Protein AF-A0A257LKQ3-F1 (afdb_monomer)

Structure (mmCIF, N/CA/C/O backbone):
data_AF-A0A257LKQ3-F1
#
_entry.id   AF-A0A257LKQ3-F1
#
loop_
_atom_site.group_PDB
_atom_site.id
_atom_site.type_symbol
_atom_site.label_atom_id
_atom_site.label_alt_id
_atom_site.label_comp_id
_atom_site.label_asym_id
_atom_site.label_entity_id
_atom_site.label_seq_id
_atom_site.pdbx_PDB_ins_code
_atom_site.Cartn_x
_atom_site.Cartn_y
_atom_site.Cartn_z
_atom_site.occupancy
_atom_site.B_iso_or_equiv
_atom_site.auth_seq_id
_atom_site.auth_comp_id
_atom_site.auth_asym_id
_atom_site.auth_atom_id
_atom_site.pdbx_PDB_model_num
ATOM 1 N N . MET A 1 1 ? 44.631 -1.771 80.093 1.00 38.22 1 MET A N 1
ATOM 2 C CA . MET A 1 1 ? 43.810 -0.944 79.179 1.00 38.22 1 MET A CA 1
ATOM 3 C C . MET A 1 1 ? 42.574 -1.762 78.806 1.00 38.22 1 MET A C 1
ATOM 5 O O . MET A 1 1 ? 42.704 -2.778 78.154 1.00 38.22 1 MET A O 1
ATOM 9 N N . ALA A 1 2 ? 41.495 -1.629 79.576 1.00 42.88 2 ALA A N 1
ATOM 10 C CA . ALA A 1 2 ? 40.320 -0.787 79.305 1.00 42.88 2 ALA A CA 1
ATOM 11 C C . ALA A 1 2 ? 39.168 -1.597 78.669 1.00 42.88 2 ALA A C 1
ATOM 13 O O . ALA A 1 2 ? 38.910 -1.534 77.474 1.00 42.88 2 ALA A O 1
ATOM 14 N N . ARG A 1 3 ? 38.454 -2.343 79.526 1.00 48.75 3 ARG A N 1
ATOM 15 C CA . ARG A 1 3 ? 37.083 -2.808 79.273 1.00 48.75 3 ARG A CA 1
ATOM 16 C C . ARG A 1 3 ? 36.191 -1.570 79.110 1.00 48.75 3 ARG A C 1
ATOM 18 O O . ARG A 1 3 ? 36.122 -0.768 80.042 1.00 48.75 3 ARG A O 1
ATOM 25 N N . ARG A 1 4 ? 35.494 -1.406 77.982 1.00 51.97 4 ARG A N 1
ATOM 26 C CA . ARG A 1 4 ? 34.399 -0.428 77.854 1.00 51.97 4 ARG A CA 1
ATOM 27 C C . ARG A 1 4 ? 33.110 -1.130 77.447 1.00 51.97 4 ARG A C 1
ATOM 29 O O . ARG A 1 4 ? 33.094 -2.017 76.606 1.00 51.97 4 ARG A O 1
ATOM 36 N N . ARG A 1 5 ? 32.072 -0.762 78.188 1.00 50.22 5 ARG A N 1
ATOM 37 C CA . ARG A 1 5 ? 30.768 -1.398 78.320 1.00 50.22 5 ARG A CA 1
ATOM 38 C C . ARG A 1 5 ? 29.892 -1.035 77.116 1.00 50.22 5 ARG A C 1
ATOM 40 O O . ARG A 1 5 ? 29.696 0.147 76.861 1.00 50.22 5 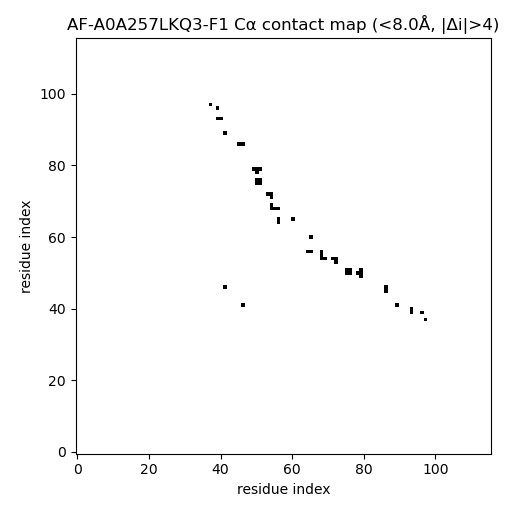ARG A O 1
ATOM 47 N N . LEU A 1 6 ? 29.341 -2.034 76.428 1.00 52.84 6 LEU A N 1
ATOM 48 C CA . LEU A 1 6 ? 28.172 -1.878 75.557 1.00 52.84 6 LEU A CA 1
ATOM 49 C C . LEU A 1 6 ? 26.947 -1.788 76.469 1.00 52.84 6 LEU A C 1
ATOM 51 O O . LEU A 1 6 ? 26.424 -2.800 76.926 1.00 52.84 6 LEU A O 1
ATOM 55 N N . GLY A 1 7 ? 26.572 -0.564 76.824 1.00 46.66 7 GLY A N 1
ATOM 56 C CA . GLY A 1 7 ? 25.405 -0.274 77.641 1.00 46.66 7 GLY A CA 1
ATOM 57 C C . GLY A 1 7 ? 24.469 0.675 76.908 1.00 46.66 7 GLY A C 1
ATOM 58 O O . GLY A 1 7 ? 24.885 1.766 76.539 1.00 46.66 7 GLY A O 1
ATOM 59 N N . ALA A 1 8 ? 23.217 0.234 76.791 1.00 50.97 8 ALA A N 1
ATOM 60 C CA . ALA A 1 8 ? 22.006 1.040 76.666 1.00 50.97 8 ALA A CA 1
ATOM 61 C C . ALA A 1 8 ? 21.845 1.902 75.402 1.00 50.97 8 ALA A C 1
ATOM 63 O O . ALA A 1 8 ? 22.300 3.036 75.366 1.00 50.97 8 ALA A O 1
ATOM 64 N N . LEU A 1 9 ? 21.078 1.394 74.428 1.00 51.53 9 LEU A N 1
ATOM 65 C CA . LEU A 1 9 ? 20.293 2.185 73.460 1.00 51.53 9 LEU A CA 1
ATOM 66 C C . LEU A 1 9 ? 19.241 1.277 72.775 1.00 51.53 9 LEU A C 1
ATOM 68 O O . LEU A 1 9 ? 19.161 1.208 71.555 1.00 51.53 9 LEU A O 1
ATOM 72 N N . THR A 1 10 ? 18.459 0.516 73.553 1.00 54.81 10 THR A N 1
ATOM 73 C CA . THR A 1 10 ? 17.570 -0.543 73.022 1.00 54.81 10 THR A CA 1
A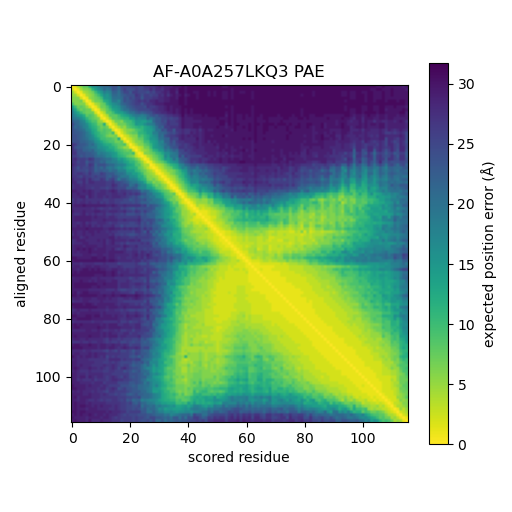TOM 74 C C . THR A 1 10 ? 16.065 -0.277 73.057 1.00 54.81 10 THR A C 1
ATOM 76 O O . THR A 1 10 ? 15.347 -1.099 72.510 1.00 54.81 10 THR A O 1
ATOM 79 N N . GLU A 1 11 ? 15.529 0.818 73.613 1.00 52.59 11 GLU A N 1
ATOM 80 C CA . GLU A 1 11 ? 14.073 0.805 73.911 1.00 52.59 11 GLU A CA 1
ATOM 81 C C . GLU A 1 11 ? 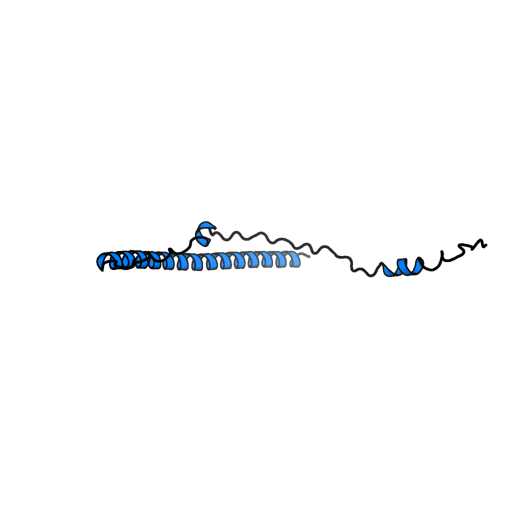13.219 1.978 73.409 1.00 52.59 11 GLU A C 1
ATOM 83 O O . GLU A 1 11 ? 11.999 1.912 73.506 1.00 52.59 11 GLU A O 1
ATOM 88 N N . ARG A 1 12 ? 13.788 3.035 72.811 1.00 49.09 12 ARG A N 1
ATOM 89 C CA . ARG A 1 12 ? 12.979 4.198 72.362 1.00 49.09 12 ARG A CA 1
ATOM 90 C C . ARG A 1 12 ? 12.931 4.437 70.852 1.00 49.09 12 ARG A C 1
ATOM 92 O O . ARG A 1 12 ? 12.046 5.146 70.390 1.00 49.09 12 ARG A O 1
ATOM 99 N N . GLY A 1 13 ? 13.833 3.835 70.075 1.00 47.69 13 GLY A N 1
ATOM 100 C CA . GLY A 1 13 ? 13.915 4.069 68.624 1.00 47.69 13 GLY A CA 1
ATOM 101 C C . GLY A 1 13 ? 12.895 3.292 67.783 1.00 47.69 13 GLY A C 1
ATOM 102 O O . GLY A 1 13 ? 12.535 3.736 66.697 1.00 47.69 13 GLY A O 1
ATOM 103 N N . LEU A 1 14 ? 12.405 2.153 68.282 1.00 52.72 14 LEU A N 1
ATOM 104 C CA . LEU A 1 14 ? 11.544 1.244 67.511 1.00 52.72 14 LEU A CA 1
ATOM 105 C C . LEU A 1 14 ? 10.074 1.687 67.448 1.00 52.72 14 LEU A C 1
ATOM 107 O O . LEU A 1 14 ? 9.393 1.397 66.470 1.00 52.72 14 LEU A O 1
ATOM 111 N N . LEU A 1 15 ? 9.586 2.433 68.444 1.00 52.22 15 LEU A N 1
ATOM 112 C CA . LEU A 1 15 ? 8.183 2.866 68.489 1.00 52.22 15 LEU A CA 1
ATOM 113 C C . LEU A 1 15 ? 7.856 3.978 67.480 1.00 52.22 15 LEU A C 1
ATOM 115 O O . LEU A 1 15 ? 6.727 4.053 67.003 1.00 52.22 15 LEU A O 1
ATOM 119 N N . VAL A 1 16 ? 8.834 4.808 67.105 1.00 54.72 16 VAL A N 1
ATOM 120 C CA . VAL A 1 16 ? 8.619 5.904 66.141 1.00 54.72 16 VAL A CA 1
ATOM 121 C C . VAL A 1 16 ? 8.483 5.376 64.708 1.00 54.72 16 VAL A C 1
ATOM 123 O O . VAL A 1 16 ? 7.721 5.926 63.919 1.00 54.72 16 VAL A O 1
ATOM 126 N N . TRP A 1 17 ? 9.146 4.263 64.380 1.00 52.03 17 TRP A N 1
ATOM 127 C CA . TRP A 1 17 ? 9.048 3.641 63.056 1.00 52.03 17 TRP A CA 1
ATOM 128 C C . TRP A 1 17 ? 7.733 2.880 62.830 1.00 52.03 17 TRP A C 1
ATOM 130 O O . TRP A 1 17 ? 7.278 2.784 61.693 1.00 52.03 17 TRP A O 1
ATOM 140 N N . ALA A 1 18 ? 7.083 2.390 63.890 1.00 56.00 18 ALA A N 1
ATOM 141 C CA . ALA A 1 18 ? 5.818 1.660 63.774 1.00 56.00 18 ALA A CA 1
ATOM 142 C C . ALA A 1 18 ? 4.611 2.572 63.465 1.00 56.00 18 ALA A C 1
ATOM 144 O O . ALA A 1 18 ? 3.656 2.136 62.829 1.00 56.00 18 ALA A O 1
ATOM 145 N N . LEU A 1 19 ? 4.660 3.847 63.868 1.00 57.00 19 LEU A N 1
ATOM 146 C CA . LEU A 1 19 ? 3.578 4.818 63.646 1.00 57.00 19 LEU A CA 1
ATOM 147 C C . LEU A 1 19 ? 3.621 5.501 62.269 1.00 57.00 19 LEU A C 1
ATOM 149 O O . LEU A 1 19 ? 2.633 6.107 61.865 1.00 57.00 19 LEU A O 1
ATOM 153 N N . ALA A 1 20 ? 4.730 5.388 61.531 1.00 56.09 20 ALA A N 1
ATOM 154 C CA . ALA A 1 20 ? 4.893 6.014 60.216 1.00 56.09 20 ALA A CA 1
ATOM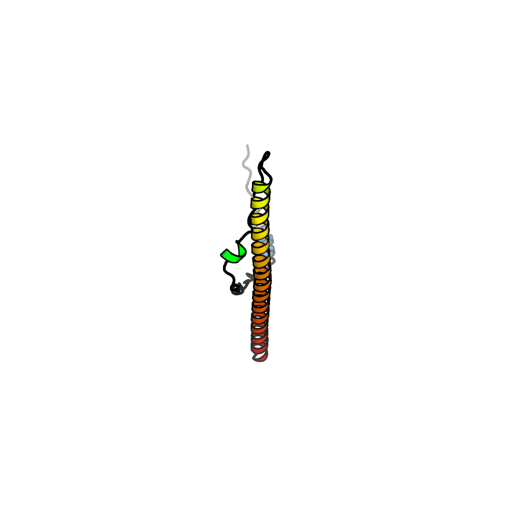 155 C C . ALA A 1 20 ? 4.398 5.144 59.042 1.00 56.09 20 ALA A C 1
ATOM 157 O O . ALA A 1 20 ? 4.296 5.632 57.918 1.00 56.09 20 ALA A O 1
ATOM 158 N N . LEU A 1 21 ? 4.071 3.867 59.279 1.00 58.44 21 LEU A N 1
ATOM 159 C CA . LEU A 1 21 ? 3.703 2.927 58.216 1.00 58.44 21 LEU A CA 1
ATOM 160 C C . LEU A 1 21 ? 2.252 2.974 57.674 1.00 58.44 21 LEU A C 1
ATOM 162 O O . LEU A 1 21 ? 2.062 2.421 56.592 1.00 58.44 21 LEU A O 1
ATOM 166 N N . PRO A 1 22 ? 1.220 3.592 58.298 1.00 59.72 22 PRO A N 1
ATOM 167 C CA . PRO A 1 22 ? -0.143 3.470 57.773 1.00 59.72 22 PRO A CA 1
ATOM 168 C C . PRO A 1 22 ? -0.486 4.513 56.693 1.00 59.72 22 PRO A C 1
ATOM 170 O O . PRO A 1 22 ? -1.613 4.533 56.212 1.00 59.72 22 PRO A O 1
ATOM 173 N N . LEU A 1 23 ? 0.451 5.392 56.316 1.00 61.88 23 LEU A N 1
ATOM 174 C CA . LEU A 1 23 ? 0.212 6.504 55.380 1.00 61.88 23 LEU A CA 1
ATOM 175 C C . LEU A 1 23 ? 0.639 6.219 53.935 1.00 61.88 23 LEU A C 1
ATOM 177 O O . LEU A 1 23 ? 0.537 7.105 53.089 1.00 61.88 23 LEU A O 1
ATOM 181 N N . LEU A 1 24 ? 1.093 5.002 53.625 1.00 65.44 24 LEU A N 1
ATOM 182 C CA . LEU A 1 24 ? 1.243 4.585 52.233 1.00 65.44 24 LEU A CA 1
ATOM 183 C C . LEU A 1 24 ? -0.168 4.393 51.659 1.00 65.44 24 LEU A C 1
ATOM 185 O O . LEU A 1 24 ? -0.868 3.485 52.115 1.00 65.44 24 LEU A O 1
ATOM 189 N N . PRO A 1 25 ? -0.625 5.226 50.701 1.00 64.12 25 PRO A N 1
ATOM 190 C CA . PRO A 1 25 ? -1.886 4.969 50.026 1.00 64.12 25 PRO A CA 1
ATOM 191 C C . PRO A 1 25 ? -1.804 3.562 49.445 1.00 64.12 25 PRO A C 1
ATOM 193 O O . PRO A 1 25 ? -0.873 3.241 48.705 1.00 64.12 25 PRO A O 1
ATOM 196 N N . ALA A 1 26 ? -2.746 2.704 49.832 1.00 62.06 26 ALA A N 1
ATOM 197 C CA . ALA A 1 26 ? -2.879 1.391 49.237 1.00 62.06 26 ALA A CA 1
ATOM 198 C C . ALA A 1 26 ? -2.982 1.591 47.720 1.00 62.06 26 ALA A C 1
ATOM 200 O O . ALA A 1 26 ? -3.949 2.183 47.239 1.00 62.06 26 ALA A O 1
ATOM 201 N N . CYS A 1 27 ? -1.964 1.148 46.978 1.00 63.22 27 CYS A N 1
ATOM 202 C CA . CYS A 1 27 ? -2.021 1.026 45.529 1.00 63.22 27 CYS A CA 1
ATOM 203 C C . CYS A 1 27 ? -3.104 -0.006 45.209 1.00 63.22 27 CYS A C 1
ATOM 205 O O . CYS A 1 27 ? -2.821 -1.191 45.041 1.00 63.22 27 CYS A O 1
ATOM 207 N N . ALA A 1 28 ? -4.362 0.433 45.191 1.00 66.38 28 ALA A N 1
ATOM 208 C CA . ALA A 1 28 ? -5.443 -0.345 44.632 1.00 66.38 28 ALA A CA 1
ATOM 209 C C . ALA A 1 28 ? -5.059 -0.616 43.170 1.00 66.38 28 ALA A C 1
ATOM 211 O O . ALA A 1 28 ? -4.760 0.340 42.445 1.00 66.38 28 ALA A O 1
ATOM 212 N N . PRO A 1 29 ? -4.995 -1.883 42.730 1.00 63.81 29 PRO A N 1
ATOM 213 C CA . PRO A 1 29 ? -4.712 -2.170 41.339 1.00 63.81 29 PRO A CA 1
ATOM 214 C C . PRO A 1 29 ? -5.840 -1.554 40.516 1.00 63.81 29 PRO A C 1
ATOM 216 O O . PRO A 1 29 ? -6.993 -1.976 40.603 1.00 63.81 29 PRO A O 1
ATOM 219 N N . VAL A 1 30 ? -5.517 -0.520 39.739 1.00 64.69 30 VAL A N 1
ATOM 220 C CA . VAL A 1 30 ? -6.421 -0.021 38.709 1.00 64.69 30 VAL A CA 1
ATOM 221 C C . VAL A 1 30 ? -6.522 -1.143 37.685 1.00 64.69 30 VAL A C 1
ATOM 223 O O . VAL A 1 30 ? -5.610 -1.357 36.888 1.00 64.69 30 VAL A O 1
ATOM 226 N N . VAL A 1 31 ? -7.605 -1.915 37.756 1.00 59.47 31 VAL A N 1
ATOM 227 C CA . VAL A 1 31 ? -7.927 -2.916 36.742 1.00 59.47 31 VAL A CA 1
ATOM 228 C C . VAL A 1 31 ? -8.352 -2.142 35.505 1.00 59.47 31 VAL A C 1
ATOM 230 O O . VAL A 1 31 ? -9.505 -1.739 35.366 1.00 59.47 31 VAL A O 1
ATOM 233 N N . VAL A 1 32 ? -7.393 -1.881 34.620 1.00 59.12 32 VAL A N 1
ATOM 234 C CA . VAL A 1 32 ? -7.687 -1.383 33.281 1.00 59.12 32 VAL A CA 1
ATOM 235 C C . VAL A 1 32 ? -8.394 -2.530 32.567 1.00 59.12 32 VAL A C 1
ATOM 237 O O . VAL A 1 32 ? -7.760 -3.520 32.205 1.00 59.12 32 VAL A O 1
ATOM 240 N N . GLN A 1 33 ? -9.719 -2.448 32.430 1.00 60.78 33 GLN A N 1
ATOM 241 C CA . GLN A 1 33 ? -10.434 -3.364 31.550 1.00 60.78 33 GLN A CA 1
ATOM 242 C C . GLN A 1 33 ? -9.884 -3.138 30.145 1.00 60.78 33 GLN A C 1
ATOM 244 O O . GLN A 1 33 ? -10.050 -2.061 29.572 1.00 60.78 33 GLN A O 1
ATOM 249 N N . ALA A 1 34 ? -9.175 -4.133 29.615 1.00 55.81 34 ALA A N 1
ATOM 250 C CA . ALA A 1 34 ? -8.820 -4.147 28.211 1.00 55.81 34 ALA A CA 1
ATOM 251 C C . ALA A 1 34 ? -10.138 -4.169 27.432 1.00 55.81 34 ALA A C 1
ATOM 253 O O . ALA A 1 34 ? -10.862 -5.166 27.478 1.00 55.81 34 ALA A O 1
ATOM 254 N N . LEU A 1 35 ? -10.487 -3.057 26.777 1.00 58.41 35 LEU A N 1
ATOM 255 C CA . LEU A 1 35 ? -11.591 -3.084 25.828 1.00 58.41 35 LEU A CA 1
ATOM 256 C C . LEU A 1 35 ? -11.247 -4.137 24.766 1.00 58.41 35 LEU A C 1
ATOM 258 O O . LEU A 1 35 ? -10.086 -4.200 24.345 1.00 58.41 35 LEU A O 1
ATOM 262 N N . PRO A 1 36 ? -12.216 -4.966 24.341 1.00 57.31 36 PRO A N 1
ATOM 263 C CA . PRO A 1 36 ? -11.985 -5.884 23.240 1.00 57.31 36 PRO A CA 1
ATOM 264 C C . PRO A 1 36 ? -11.473 -5.073 22.051 1.00 57.31 36 PRO A C 1
ATOM 266 O O . PRO A 1 36 ? -12.056 -4.046 21.692 1.00 57.31 36 PRO A O 1
ATOM 269 N N . SER A 1 37 ? -10.343 -5.494 21.481 1.00 58.44 37 SER A N 1
ATOM 270 C CA . SER A 1 37 ? -9.815 -4.873 20.274 1.00 58.44 37 SER A CA 1
ATOM 271 C C . SER A 1 37 ? -10.891 -4.972 19.202 1.00 58.44 37 SER A C 1
ATOM 273 O O . SER A 1 37 ? -11.273 -6.075 18.812 1.00 58.44 37 SER A O 1
ATOM 275 N N . LEU A 1 38 ? -11.412 -3.833 18.748 1.00 63.12 38 LEU A N 1
ATOM 276 C CA . LEU A 1 38 ? -12.228 -3.837 17.548 1.00 63.12 38 LEU A CA 1
ATOM 277 C C . LEU A 1 38 ? -11.314 -4.216 16.390 1.00 63.12 38 LEU A C 1
ATOM 279 O O . LEU A 1 38 ? -10.463 -3.425 15.981 1.00 63.12 38 LEU A O 1
ATOM 283 N N . ASP A 1 39 ? -11.494 -5.428 15.877 1.00 65.81 39 ASP A N 1
ATOM 284 C CA . ASP A 1 39 ? -10.912 -5.826 14.609 1.00 65.81 39 ASP A CA 1
ATOM 285 C C . ASP A 1 39 ? -11.537 -4.956 13.520 1.00 65.81 39 ASP A C 1
ATOM 287 O O . ASP A 1 39 ? -12.675 -5.161 13.087 1.00 65.81 39 ASP A O 1
ATOM 291 N N . CYS A 1 40 ? -10.796 -3.933 13.092 1.00 68.56 40 CYS A N 1
ATOM 292 C CA . CYS A 1 40 ? -11.107 -3.262 11.845 1.00 68.56 40 CYS A CA 1
ATOM 293 C C . CYS A 1 40 ? -11.102 -4.341 10.748 1.00 68.56 40 CYS A C 1
ATOM 295 O O . CYS A 1 40 ? -10.115 -5.071 10.646 1.00 68.56 40 CYS A O 1
ATOM 297 N N . PRO A 1 41 ? -12.141 -4.447 9.901 1.00 69.38 41 PRO A N 1
ATOM 298 C CA . PRO A 1 41 ? -12.238 -5.480 8.869 1.00 69.38 41 PRO A CA 1
ATOM 299 C C . PRO A 1 41 ? -11.317 -5.165 7.676 1.00 69.38 41 PRO A C 1
ATOM 301 O O . PRO A 1 41 ? -11.752 -5.079 6.527 1.00 69.38 41 PRO A O 1
ATOM 304 N N . VAL A 1 42 ? -10.034 -4.926 7.948 1.00 67.38 42 VAL A N 1
ATOM 305 C CA . VAL A 1 42 ? -9.020 -4.535 6.973 1.00 67.38 42 VAL A CA 1
ATOM 306 C C . VAL A 1 42 ? -7.867 -5.515 7.065 1.00 67.38 42 VAL A C 1
ATOM 308 O O . VAL A 1 42 ? -7.216 -5.580 8.107 1.00 67.38 42 VAL A O 1
ATOM 311 N N . PRO A 1 43 ? -7.569 -6.250 5.982 1.00 74.62 43 PRO A N 1
ATOM 312 C CA . PRO A 1 43 ? -6.387 -7.094 5.943 1.00 74.62 43 PRO A CA 1
ATOM 313 C C . PRO A 1 43 ? -5.141 -6.227 6.148 1.00 74.62 43 PRO A C 1
ATOM 315 O O . PRO A 1 43 ? -4.994 -5.192 5.484 1.00 74.62 43 PRO A O 1
ATOM 318 N N . ALA A 1 44 ? -4.234 -6.641 7.035 1.00 74.69 44 ALA A N 1
ATOM 319 C CA . ALA A 1 44 ? -2.978 -5.930 7.288 1.00 74.69 44 ALA A CA 1
ATOM 320 C C . ALA A 1 44 ? -2.156 -5.757 5.999 1.00 74.69 44 ALA A C 1
ATOM 322 O O . ALA A 1 44 ? -1.462 -4.757 5.816 1.00 74.69 44 ALA A O 1
ATOM 323 N N . GLU A 1 45 ? -2.311 -6.681 5.053 1.00 77.88 45 GLU A N 1
ATOM 324 C CA . GLU A 1 45 ? -1.697 -6.663 3.730 1.00 77.88 45 GLU A CA 1
ATOM 325 C C . GLU A 1 45 ? -2.143 -5.450 2.906 1.00 77.88 45 GLU A C 1
ATOM 327 O O . GLU A 1 45 ? -1.344 -4.883 2.159 1.00 77.88 45 GLU A O 1
ATOM 332 N N . ARG A 1 46 ? -3.401 -5.005 3.057 1.00 72.19 46 ARG A N 1
ATOM 333 C CA . ARG A 1 46 ? -3.896 -3.799 2.373 1.00 72.19 46 ARG A CA 1
ATOM 334 C C . ARG A 1 46 ? -3.309 -2.525 2.972 1.00 72.19 46 ARG A C 1
ATOM 336 O O . ARG A 1 46 ? -3.060 -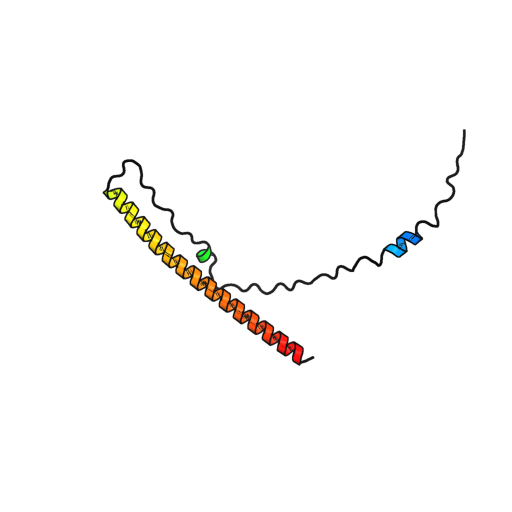1.586 2.227 1.00 72.19 46 ARG A O 1
ATOM 343 N N . LEU A 1 47 ? -3.066 -2.508 4.282 1.00 70.56 47 LEU A N 1
ATOM 344 C CA . LEU A 1 47 ? -2.446 -1.381 4.990 1.00 70.56 47 LEU A CA 1
ATOM 345 C C . LEU A 1 47 ? -0.932 -1.302 4.742 1.00 70.56 47 LEU A C 1
ATOM 347 O O . LEU A 1 47 ? -0.365 -0.214 4.705 1.00 70.56 47 LEU A O 1
ATOM 351 N N . ALA A 1 48 ? -0.275 -2.449 4.555 1.00 78.56 48 ALA A N 1
ATOM 352 C CA . ALA A 1 48 ? 1.159 -2.535 4.284 1.00 78.56 48 ALA A CA 1
ATOM 353 C C . ALA A 1 48 ? 1.525 -2.246 2.816 1.00 78.56 48 ALA A C 1
ATOM 355 O O . ALA A 1 48 ? 2.699 -2.027 2.503 1.00 78.56 48 ALA A O 1
ATOM 356 N N . ALA A 1 49 ? 0.543 -2.248 1.909 1.00 78.00 49 ALA A N 1
ATOM 357 C CA . ALA A 1 49 ? 0.765 -2.017 0.490 1.00 78.00 49 ALA A CA 1
ATOM 358 C C . ALA A 1 49 ? 1.288 -0.594 0.236 1.00 78.00 49 ALA A C 1
ATOM 360 O O . ALA A 1 49 ? 0.593 0.395 0.460 1.00 78.00 49 ALA A O 1
ATOM 361 N N . ARG A 1 50 ? 2.514 -0.488 -0.285 1.00 82.69 50 ARG A N 1
ATOM 362 C CA . ARG A 1 50 ? 3.101 0.789 -0.709 1.00 82.69 50 ARG A CA 1
ATOM 363 C C . ARG A 1 50 ? 2.913 1.026 -2.202 1.00 82.69 50 ARG A C 1
ATOM 365 O O . ARG A 1 50 ? 2.715 0.091 -2.984 1.00 82.69 50 ARG A O 1
ATOM 372 N N . CYS A 1 51 ? 2.979 2.293 -2.592 1.00 88.56 51 CYS A N 1
ATOM 373 C CA . CYS A 1 51 ? 3.060 2.667 -3.996 1.00 88.56 51 CYS A CA 1
ATOM 374 C C . CYS A 1 51 ? 4.424 2.271 -4.567 1.00 88.56 51 CYS A C 1
ATOM 376 O O . CYS A 1 51 ? 5.423 2.246 -3.844 1.00 88.56 51 CYS A O 1
ATOM 378 N N . ALA A 1 52 ? 4.448 1.912 -5.851 1.00 89.19 52 ALA A N 1
ATOM 379 C CA . ALA A 1 52 ? 5.689 1.554 -6.522 1.00 89.19 52 ALA A CA 1
ATOM 380 C C . ALA A 1 52 ? 6.623 2.771 -6.590 1.00 89.19 52 ALA A C 1
ATOM 382 O O . ALA A 1 52 ? 6.166 3.907 -6.725 1.00 89.19 52 ALA A O 1
ATOM 383 N N . ALA A 1 53 ? 7.927 2.523 -6.480 1.00 89.88 53 ALA A N 1
ATOM 384 C CA . ALA A 1 53 ? 8.926 3.558 -6.691 1.00 89.88 53 ALA A CA 1
ATOM 385 C C . ALA A 1 53 ? 8.980 3.952 -8.182 1.00 89.88 53 ALA A C 1
ATOM 387 O O . ALA A 1 53 ? 8.720 3.091 -9.028 1.00 89.88 53 ALA A O 1
ATOM 388 N N . PRO A 1 54 ? 9.335 5.210 -8.503 1.00 89.25 54 PRO A N 1
ATOM 389 C CA . PRO A 1 54 ? 9.533 5.642 -9.882 1.00 89.25 54 PRO A CA 1
ATOM 390 C C . PRO A 1 54 ? 10.582 4.796 -10.603 1.00 89.25 54 PRO A C 1
ATOM 392 O O . PRO A 1 54 ? 11.585 4.391 -10.001 1.00 89.25 54 PRO A O 1
ATOM 395 N N . VAL A 1 55 ? 10.373 4.558 -11.895 1.00 92.06 55 VAL A N 1
ATOM 396 C CA . VAL A 1 55 ? 11.337 3.843 -12.729 1.00 92.06 55 VAL A CA 1
ATOM 397 C C . VAL A 1 55 ? 12.547 4.746 -12.997 1.00 92.06 55 VAL A C 1
ATOM 399 O O . VAL A 1 55 ? 12.388 5.852 -13.518 1.00 92.06 55 VAL A O 1
ATOM 402 N N . PRO A 1 56 ? 13.778 4.305 -12.679 1.00 90.19 56 PRO A N 1
ATOM 403 C CA . PRO A 1 56 ? 14.964 5.093 -12.969 1.00 90.19 56 PRO A CA 1
ATOM 404 C C . PRO A 1 56 ? 15.191 5.178 -14.481 1.00 90.19 56 PRO A C 1
ATOM 406 O O . PRO A 1 56 ? 15.208 4.167 -15.186 1.00 90.19 56 PRO A O 1
ATOM 409 N N . VAL A 1 57 ? 15.420 6.394 -14.969 1.00 89.25 57 VAL A N 1
ATOM 410 C CA . VAL A 1 57 ? 15.844 6.651 -16.346 1.00 89.25 57 VAL A CA 1
ATOM 411 C C . V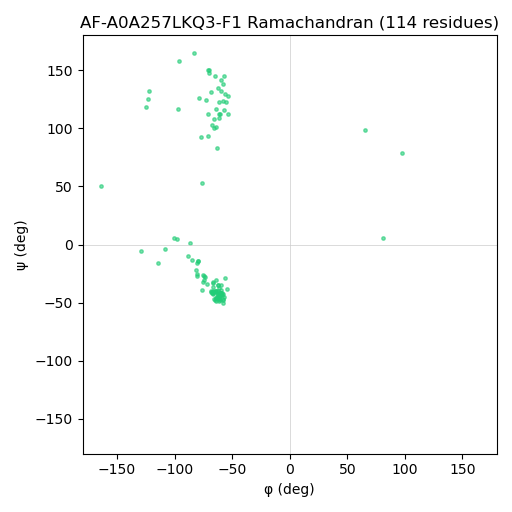AL A 1 57 ? 17.359 6.819 -16.336 1.00 89.25 57 VAL A C 1
ATOM 413 O O . VAL A 1 57 ? 17.875 7.723 -15.687 1.00 89.25 57 VAL A O 1
ATOM 416 N N . ALA A 1 58 ? 18.075 5.919 -17.011 1.00 90.12 58 ALA A N 1
ATOM 417 C CA . ALA A 1 58 ? 19.534 5.954 -17.054 1.00 90.12 58 ALA A CA 1
ATOM 418 C C . ALA A 1 58 ? 20.056 7.122 -17.905 1.00 90.12 58 ALA A C 1
ATOM 420 O O . ALA A 1 58 ? 19.435 7.512 -18.899 1.00 90.12 58 ALA A O 1
ATOM 421 N N . ASP A 1 59 ? 21.239 7.626 -17.560 1.00 87.06 59 ASP A N 1
ATOM 422 C CA . ASP A 1 59 ? 21.952 8.606 -18.376 1.00 87.06 59 ASP A CA 1
ATOM 423 C C . ASP A 1 59 ? 22.309 8.008 -19.744 1.00 87.06 59 ASP A C 1
ATOM 425 O O . ASP A 1 59 ? 22.767 6.870 -19.851 1.00 87.06 59 ASP A O 1
ATOM 429 N N . GLY A 1 60 ? 22.068 8.771 -20.813 1.00 89.94 60 GLY A N 1
ATOM 430 C CA . GLY A 1 60 ? 22.234 8.295 -22.193 1.00 89.94 60 GLY A CA 1
ATOM 431 C C . GLY A 1 60 ? 21.058 7.468 -22.729 1.00 89.94 60 GLY A C 1
ATOM 432 O O . GLY A 1 60 ? 21.132 6.958 -23.849 1.00 89.94 60 GLY A O 1
ATOM 433 N N . SER A 1 61 ? 19.966 7.347 -21.971 1.00 90.31 61 SER A N 1
ATOM 434 C CA . SER A 1 61 ? 18.721 6.757 -22.464 1.00 90.31 61 SER A CA 1
ATOM 435 C C . SER A 1 61 ? 18.167 7.530 -23.664 1.00 90.31 61 SER A C 1
ATOM 437 O O . SER A 1 61 ? 18.227 8.759 -23.745 1.00 90.31 61 SER A O 1
ATOM 439 N N . ASN A 1 62 ? 17.626 6.793 -24.635 1.00 94.31 62 ASN A N 1
ATOM 440 C CA . ASN A 1 62 ? 16.992 7.413 -25.795 1.00 94.31 62 ASN A CA 1
ATOM 441 C C . ASN A 1 62 ? 15.539 7.809 -25.488 1.00 94.31 62 ASN A C 1
ATOM 443 O O . ASN A 1 62 ? 14.924 7.331 -24.534 1.00 94.31 62 ASN A O 1
ATOM 447 N N . TYR A 1 63 ? 14.963 8.659 -26.341 1.00 93.44 63 TYR A N 1
ATOM 448 C CA . TYR A 1 63 ? 13.600 9.162 -26.159 1.00 93.44 63 TYR A CA 1
ATOM 449 C C . TYR A 1 63 ? 12.548 8.047 -26.003 1.00 93.44 63 TYR A C 1
ATOM 451 O O . TYR A 1 63 ? 11.644 8.160 -25.178 1.00 93.44 63 TYR A O 1
ATOM 459 N N . GLY A 1 64 ? 12.681 6.945 -26.749 1.00 94.12 64 GLY A N 1
ATOM 460 C CA . GLY A 1 64 ? 11.759 5.811 -26.652 1.00 94.12 64 GLY A CA 1
ATOM 461 C C . GLY A 1 64 ? 11.801 5.128 -25.283 1.00 94.12 64 GLY A C 1
ATOM 462 O O . GLY A 1 64 ? 10.755 4.788 -24.734 1.00 94.12 64 GLY A O 1
ATOM 463 N N . GLN A 1 65 ? 12.993 4.984 -24.702 1.00 92.56 65 GLN A N 1
ATOM 464 C CA . GLN A 1 65 ? 13.175 4.422 -23.360 1.00 92.56 65 GLN A CA 1
ATOM 465 C C . GLN A 1 65 ? 12.592 5.343 -22.280 1.00 92.56 65 GLN A C 1
ATOM 467 O O . GLN A 1 65 ? 11.898 4.869 -21.380 1.00 92.56 65 GLN A O 1
ATOM 472 N N . ALA A 1 66 ? 12.789 6.659 -22.408 1.00 91.81 66 ALA A N 1
ATOM 473 C CA . ALA A 1 66 ? 12.182 7.634 -21.503 1.00 91.81 66 ALA A CA 1
ATOM 474 C C . ALA A 1 66 ? 10.643 7.605 -21.570 1.00 91.81 66 ALA A C 1
ATOM 476 O O . ALA A 1 66 ? 9.973 7.653 -20.538 1.00 91.81 66 ALA A O 1
ATOM 477 N N . LEU A 1 67 ? 10.069 7.465 -22.771 1.00 95.19 67 LEU A N 1
ATOM 478 C CA . LEU A 1 67 ? 8.617 7.393 -22.950 1.00 95.19 67 LEU A CA 1
ATOM 479 C C . LEU A 1 67 ? 8.015 6.122 -22.330 1.00 95.19 67 LEU A C 1
ATOM 481 O O . LEU A 1 67 ? 6.925 6.168 -21.757 1.00 95.19 67 LEU A O 1
ATOM 485 N N . GLN A 1 68 ? 8.725 4.995 -22.412 1.00 94.81 68 GLN A N 1
ATOM 486 C CA . GLN A 1 68 ? 8.311 3.755 -21.755 1.00 94.81 68 GLN A CA 1
ATOM 487 C C . GLN A 1 68 ? 8.340 3.888 -20.229 1.00 94.81 68 GLN A C 1
ATOM 489 O O . GLN A 1 68 ? 7.349 3.546 -19.585 1.00 94.81 68 GLN A O 1
ATOM 494 N N . ALA A 1 69 ? 9.420 4.436 -19.660 1.00 93.19 69 ALA A N 1
ATOM 495 C CA . ALA A 1 69 ? 9.507 4.696 -18.221 1.00 93.19 69 ALA A CA 1
ATOM 496 C C . ALA A 1 69 ? 8.363 5.610 -17.747 1.00 93.19 69 ALA A C 1
ATOM 498 O O . ALA A 1 69 ? 7.656 5.280 -16.797 1.00 93.19 69 ALA A O 1
ATOM 499 N N . TRP A 1 70 ? 8.086 6.687 -18.489 1.00 92.94 70 TRP A N 1
ATOM 500 C CA . TRP A 1 70 ? 6.958 7.579 -18.212 1.00 92.94 70 TRP A CA 1
ATOM 501 C C . TRP A 1 70 ? 5.600 6.864 -18.232 1.00 92.94 70 TRP A C 1
ATOM 503 O O . TRP A 1 70 ? 4.754 7.106 -17.368 1.00 92.94 70 TRP A O 1
ATOM 513 N N . ALA A 1 71 ? 5.363 5.983 -19.210 1.00 95.00 71 ALA A N 1
ATOM 514 C CA . ALA A 1 71 ? 4.103 5.248 -19.310 1.00 95.00 71 ALA A CA 1
ATOM 515 C C . ALA A 1 71 ? 3.905 4.299 -18.117 1.00 95.00 71 ALA A C 1
ATOM 517 O O . ALA A 1 71 ? 2.797 4.212 -17.577 1.00 95.00 71 ALA A O 1
ATOM 518 N N . VAL A 1 72 ? 4.980 3.630 -17.687 1.00 94.62 72 VAL A N 1
ATOM 519 C CA . VAL A 1 72 ? 4.980 2.761 -16.504 1.00 94.62 72 VAL A CA 1
ATOM 520 C C . VAL A 1 72 ? 4.697 3.571 -15.241 1.00 94.62 72 VAL A C 1
ATOM 522 O O . VAL A 1 72 ? 3.787 3.216 -14.490 1.00 94.62 72 VAL A O 1
ATOM 525 N N . ASP A 1 73 ? 5.387 4.693 -15.046 1.00 94.44 73 ASP A N 1
ATOM 526 C CA . ASP A 1 73 ? 5.200 5.546 -13.869 1.00 94.44 73 ASP A CA 1
ATOM 527 C C . ASP A 1 73 ? 3.786 6.127 -13.797 1.00 94.44 73 ASP A C 1
ATOM 529 O O . ASP A 1 73 ? 3.158 6.118 -12.738 1.00 94.44 73 ASP A O 1
ATOM 533 N N . ARG A 1 74 ? 3.218 6.569 -14.926 1.00 94.62 74 ARG A N 1
ATOM 534 C CA . ARG A 1 74 ? 1.828 7.053 -14.958 1.00 94.62 74 ARG A CA 1
ATOM 535 C C . ARG A 1 74 ? 0.834 5.985 -14.532 1.00 94.62 74 ARG A C 1
ATOM 537 O O . ARG A 1 74 ? -0.104 6.289 -13.793 1.00 94.62 74 ARG A O 1
ATOM 544 N N . LYS A 1 75 ? 1.032 4.749 -14.989 1.00 94.50 75 LYS A N 1
ATOM 545 C CA . LYS A 1 75 ? 0.202 3.627 -14.557 1.00 94.50 75 LYS A CA 1
ATOM 546 C C . LYS A 1 75 ? 0.379 3.363 -13.060 1.00 94.50 75 LYS A C 1
ATOM 548 O O . LYS A 1 75 ? -0.618 3.239 -12.356 1.00 94.50 75 LYS A O 1
ATOM 553 N N . ALA A 1 76 ? 1.616 3.340 -12.572 1.00 92.94 76 ALA A N 1
ATOM 554 C CA . ALA A 1 76 ? 1.909 3.125 -11.159 1.00 92.94 76 ALA A CA 1
ATOM 555 C C . ALA A 1 76 ? 1.269 4.197 -10.256 1.00 92.94 76 ALA A C 1
ATOM 557 O O . ALA A 1 76 ? 0.733 3.870 -9.197 1.00 92.94 76 ALA A O 1
ATOM 558 N N . LEU A 1 77 ? 1.269 5.461 -10.688 1.00 93.12 77 LEU A N 1
ATOM 559 C CA . LEU A 1 77 ? 0.619 6.565 -9.977 1.00 93.12 77 LEU A CA 1
ATOM 560 C C . LEU A 1 77 ? -0.908 6.442 -9.969 1.00 93.12 77 LEU A C 1
ATOM 562 O O . LEU A 1 77 ? -1.531 6.680 -8.935 1.00 93.12 77 LEU A O 1
ATOM 566 N N . ALA A 1 78 ? -1.518 6.053 -11.091 1.00 93.62 78 ALA A N 1
ATOM 567 C CA . ALA A 1 78 ? -2.958 5.808 -11.147 1.00 93.62 78 ALA A CA 1
ATOM 568 C C . ALA A 1 78 ? -3.361 4.675 -10.188 1.00 93.62 78 ALA A C 1
ATOM 570 O O . ALA A 1 78 ? -4.242 4.861 -9.349 1.00 93.62 78 ALA A O 1
ATOM 571 N N . ASP A 1 79 ? -2.636 3.555 -10.240 1.00 91.75 79 ASP A N 1
ATOM 572 C CA . ASP A 1 79 ? -2.865 2.406 -9.364 1.00 91.75 79 ASP A CA 1
ATOM 573 C C . ASP A 1 79 ? -2.642 2.783 -7.876 1.00 91.75 79 ASP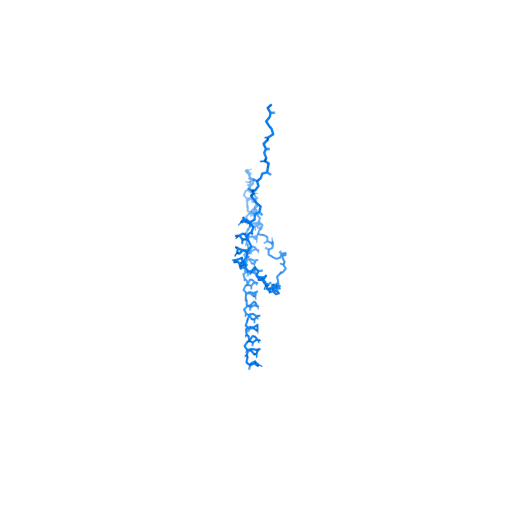 A C 1
ATOM 575 O O . ASP A 1 79 ? -3.351 2.302 -6.992 1.00 91.75 79 ASP A O 1
ATOM 579 N N . CYS A 1 80 ? -1.683 3.671 -7.581 1.00 91.56 80 CYS A N 1
ATOM 580 C CA . CYS A 1 80 ? -1.430 4.208 -6.238 1.00 91.56 80 CYS A CA 1
ATOM 581 C C . CYS A 1 80 ? -2.603 5.052 -5.715 1.00 91.56 80 CYS A C 1
ATOM 583 O O . CYS A 1 80 ? -3.069 4.828 -4.597 1.00 91.56 80 CYS A O 1
ATOM 585 N N . ARG A 1 81 ? -3.125 5.973 -6.530 1.00 90.19 81 ARG A N 1
ATOM 586 C CA . ARG A 1 81 ? -4.268 6.822 -6.165 1.00 90.19 81 ARG A CA 1
ATOM 587 C C . ARG A 1 81 ? -5.510 5.992 -5.841 1.00 90.19 81 ARG A C 1
ATOM 589 O O . ARG A 1 81 ? -6.209 6.265 -4.868 1.00 90.19 81 ARG A O 1
ATOM 596 N N . ASP A 1 82 ? -5.781 4.965 -6.639 1.00 90.19 82 ASP A N 1
ATOM 597 C CA . ASP A 1 82 ? -6.952 4.113 -6.429 1.00 90.19 82 ASP A CA 1
ATOM 598 C C . ASP A 1 82 ? -6.825 3.305 -5.117 1.00 90.19 82 ASP A C 1
ATOM 600 O O . ASP A 1 82 ? -7.809 3.110 -4.397 1.00 90.19 82 ASP A O 1
ATOM 604 N N . ARG A 1 83 ? -5.600 2.910 -4.736 1.00 86.56 83 ARG A N 1
ATOM 605 C CA . ARG A 1 83 ? -5.319 2.299 -3.422 1.00 86.56 83 ARG A CA 1
ATOM 606 C C . ARG A 1 83 ? -5.491 3.279 -2.267 1.00 86.56 83 ARG A C 1
ATOM 608 O O . ARG A 1 83 ? -6.022 2.890 -1.230 1.00 86.56 83 ARG A O 1
ATOM 615 N N . GLU A 1 84 ? -5.064 4.526 -2.426 1.00 86.88 84 GLU A N 1
ATOM 616 C CA . GLU A 1 84 ? -5.249 5.562 -1.406 1.00 86.88 84 GLU A CA 1
ATOM 617 C C . GLU A 1 84 ? -6.737 5.814 -1.134 1.00 86.88 84 GLU A C 1
ATOM 619 O O . GLU A 1 84 ? -7.169 5.805 0.020 1.00 86.88 84 GLU A O 1
ATOM 624 N N . ALA A 1 85 ? -7.549 5.931 -2.189 1.00 86.69 85 ALA A N 1
ATOM 625 C CA . ALA A 1 85 ? -8.998 6.060 -2.057 1.00 86.69 85 ALA A CA 1
ATOM 626 C C . ALA A 1 85 ? -9.615 4.866 -1.303 1.00 86.69 85 ALA A C 1
ATOM 628 O O . ALA A 1 85 ? -10.443 5.046 -0.404 1.00 86.69 85 ALA A O 1
ATOM 629 N N . LEU A 1 86 ? -9.165 3.645 -1.615 1.00 85.06 86 LEU A N 1
ATOM 630 C CA . LEU A 1 86 ? -9.581 2.443 -0.896 1.00 85.06 86 LEU A CA 1
ATOM 631 C C . LEU A 1 86 ? -9.194 2.515 0.590 1.00 85.06 86 LEU A C 1
ATOM 633 O O . LEU A 1 86 ? -10.047 2.276 1.445 1.00 85.06 86 LEU A O 1
ATOM 637 N N . LEU A 1 87 ? -7.954 2.882 0.917 1.00 84.94 87 LEU A N 1
ATOM 638 C CA . LEU A 1 87 ? -7.487 3.018 2.301 1.00 84.94 87 LEU A CA 1
ATOM 639 C C . LEU A 1 87 ? -8.334 4.019 3.092 1.00 84.94 87 LEU A C 1
ATOM 641 O O . LEU A 1 87 ? -8.815 3.682 4.174 1.00 84.94 87 LEU A O 1
ATOM 645 N N . ILE A 1 88 ? -8.587 5.201 2.527 1.00 86.12 88 ILE A N 1
ATOM 646 C CA . ILE A 1 88 ? -9.421 6.237 3.153 1.00 86.12 88 ILE A CA 1
ATOM 647 C C . ILE A 1 88 ? -10.820 5.695 3.451 1.00 86.12 88 ILE A C 1
ATOM 649 O O . ILE A 1 88 ? -11.286 5.787 4.589 1.00 86.12 88 ILE A O 1
ATOM 653 N N . SER A 1 89 ? -11.471 5.081 2.457 1.00 86.25 89 SER A N 1
ATOM 654 C CA . SER A 1 89 ? -12.816 4.515 2.637 1.00 86.25 89 SER A CA 1
ATOM 655 C C . SER A 1 89 ? -12.848 3.444 3.731 1.00 86.25 89 SER A C 1
ATOM 657 O O . SER A 1 89 ? -13.799 3.350 4.507 1.00 86.25 89 SER A O 1
ATOM 659 N N . THR A 1 90 ? -11.767 2.677 3.853 1.00 82.69 90 THR A N 1
ATOM 660 C CA . THR A 1 90 ? -11.682 1.592 4.823 1.00 82.69 90 THR A CA 1
ATOM 661 C C . THR A 1 90 ? -11.450 2.115 6.245 1.00 82.69 90 THR A C 1
ATOM 663 O O . THR A 1 90 ? -12.062 1.627 7.196 1.00 82.69 90 THR A O 1
ATOM 666 N N . VAL A 1 91 ? -10.624 3.154 6.405 1.00 84.56 91 VAL A N 1
ATOM 667 C CA . VAL A 1 91 ? -10.442 3.844 7.693 1.00 84.56 91 VAL A CA 1
ATOM 668 C C . VAL A 1 91 ? -11.762 4.447 8.171 1.00 84.56 91 VAL A C 1
ATOM 670 O O . VAL A 1 91 ? -12.126 4.275 9.335 1.00 84.56 91 VAL A O 1
ATOM 673 N N . GLN A 1 92 ? -12.509 5.096 7.275 1.00 87.81 92 GLN A N 1
ATOM 674 C CA . GLN A 1 92 ? -13.830 5.645 7.592 1.00 87.81 92 GLN A CA 1
ATOM 675 C C . GLN A 1 92 ? -14.806 4.551 8.043 1.00 87.81 92 GLN A C 1
ATOM 677 O O . GLN A 1 92 ? -15.497 4.720 9.048 1.00 87.81 92 GLN A O 1
ATOM 682 N N . ALA A 1 93 ? -14.820 3.405 7.354 1.00 84.88 93 ALA A N 1
ATOM 683 C CA . ALA A 1 93 ? -15.643 2.266 7.745 1.00 84.88 93 ALA A CA 1
ATOM 684 C C . ALA A 1 93 ? -15.282 1.744 9.146 1.00 84.88 93 ALA A C 1
ATOM 686 O O . ALA A 1 93 ? -16.179 1.482 9.949 1.00 84.88 93 ALA A O 1
ATOM 687 N N . CYS A 1 94 ? -13.989 1.653 9.483 1.00 84.56 94 CYS A N 1
ATOM 688 C CA . CYS A 1 94 ? -13.601 1.230 10.827 1.00 84.56 94 CYS A CA 1
ATOM 689 C C . CYS A 1 94 ? -14.010 2.251 11.902 1.00 84.56 94 CYS A C 1
ATOM 691 O O . CYS A 1 94 ? -14.552 1.869 12.938 1.00 84.56 94 CYS A O 1
ATOM 693 N N . GLN A 1 95 ? -13.830 3.552 11.652 1.00 85.50 95 GLN A N 1
ATOM 694 C CA . GLN A 1 95 ? -14.278 4.592 12.587 1.00 85.50 95 GLN A CA 1
ATOM 695 C C . GLN A 1 95 ? -15.788 4.518 12.850 1.00 85.50 95 GLN A C 1
ATOM 697 O O . GLN A 1 95 ? -16.217 4.632 14.000 1.00 85.50 95 GLN A O 1
ATOM 702 N N . ALA A 1 96 ? -16.588 4.277 11.808 1.00 85.88 96 ALA A N 1
ATOM 703 C CA . ALA A 1 96 ? -18.030 4.097 11.946 1.00 85.88 96 ALA A CA 1
ATOM 704 C C . ALA A 1 96 ? -18.380 2.869 12.806 1.00 85.88 96 ALA A C 1
ATOM 706 O O . ALA A 1 96 ? -19.221 2.971 13.702 1.00 85.88 96 ALA A O 1
ATOM 707 N N . ALA A 1 97 ? -17.699 1.737 12.597 1.00 83.75 97 ALA A N 1
ATOM 708 C CA . ALA A 1 97 ? -17.895 0.526 13.396 1.00 83.75 97 ALA A CA 1
ATOM 709 C C . ALA A 1 97 ? -17.546 0.744 14.882 1.00 83.75 97 ALA A C 1
ATOM 711 O O . ALA A 1 97 ? -18.314 0.354 15.763 1.00 83.75 97 ALA A O 1
ATOM 712 N N . ILE A 1 98 ? -16.439 1.441 15.167 1.00 85.06 98 ILE A N 1
ATOM 713 C CA . ILE A 1 98 ? -16.043 1.819 16.534 1.00 85.06 98 ILE A CA 1
ATOM 714 C C . ILE A 1 98 ? -17.104 2.713 17.180 1.00 85.06 98 ILE A C 1
ATOM 716 O O . ILE A 1 98 ? -17.519 2.468 18.314 1.00 85.06 98 ILE A O 1
ATOM 720 N N . ALA A 1 99 ? -17.577 3.737 16.467 1.00 85.69 99 ALA A N 1
ATOM 721 C CA . ALA A 1 99 ? -18.609 4.633 16.978 1.00 85.69 99 ALA A CA 1
ATOM 722 C C . ALA A 1 99 ? -19.910 3.882 17.307 1.00 85.69 99 ALA A C 1
ATOM 724 O O . ALA A 1 99 ? -20.504 4.119 18.363 1.00 85.69 99 ALA A O 1
ATOM 725 N N . GLN A 1 100 ? -20.321 2.949 16.443 1.00 86.06 100 GLN A N 1
ATOM 726 C CA . GLN A 1 100 ? -21.501 2.116 16.660 1.00 86.06 100 GLN A CA 1
ATOM 727 C C . GLN A 1 100 ? -21.338 1.208 17.886 1.00 86.06 100 GLN A C 1
ATOM 729 O O . GLN A 1 100 ? -22.234 1.158 18.729 1.00 86.06 100 GLN A O 1
ATOM 734 N N . HIS A 1 101 ? -20.192 0.541 18.027 1.00 83.06 101 HIS A N 1
ATOM 735 C CA . HIS A 1 101 ? -19.909 -0.307 19.184 1.00 83.06 101 HIS A CA 1
ATOM 736 C C . HIS A 1 101 ? -19.915 0.495 20.493 1.00 83.06 101 HIS A C 1
ATOM 738 O O . HIS A 1 101 ? -20.587 0.128 21.455 1.00 83.06 101 HIS A O 1
ATOM 744 N N . ASN A 1 102 ? -19.266 1.661 20.510 1.00 84.94 102 ASN A N 1
ATOM 745 C CA . ASN A 1 102 ? -19.254 2.546 21.677 1.00 84.94 102 ASN A CA 1
ATOM 746 C C . ASN A 1 102 ? -20.648 3.098 22.020 1.00 84.94 102 ASN A C 1
ATOM 748 O O . ASN A 1 102 ? -20.938 3.393 23.180 1.00 84.94 102 ASN A O 1
ATOM 752 N N . ALA A 1 103 ? -21.526 3.282 21.030 1.00 85.88 103 ALA A N 1
ATOM 753 C CA . ALA A 1 103 ? -22.919 3.643 21.283 1.00 85.88 103 ALA A CA 1
ATOM 754 C C . ALA A 1 103 ? -23.694 2.488 21.940 1.00 85.88 103 ALA A C 1
ATOM 756 O O . ALA A 1 103 ? -24.442 2.729 22.886 1.00 85.88 103 ALA A O 1
ATOM 757 N N . GLN A 1 104 ? -23.475 1.245 21.495 1.00 84.75 104 GLN A N 1
ATOM 758 C CA . GLN A 1 104 ? -24.080 0.055 22.105 1.00 84.75 104 GLN A CA 1
ATOM 759 C C . GLN A 1 104 ? -23.622 -0.140 23.555 1.00 84.75 104 GLN A C 1
ATOM 761 O O . GLN A 1 104 ? -24.462 -0.357 24.426 1.00 84.75 104 GLN A O 1
ATOM 766 N N . LEU A 1 105 ? -22.321 0.008 23.834 1.00 83.94 105 LEU A N 1
ATOM 76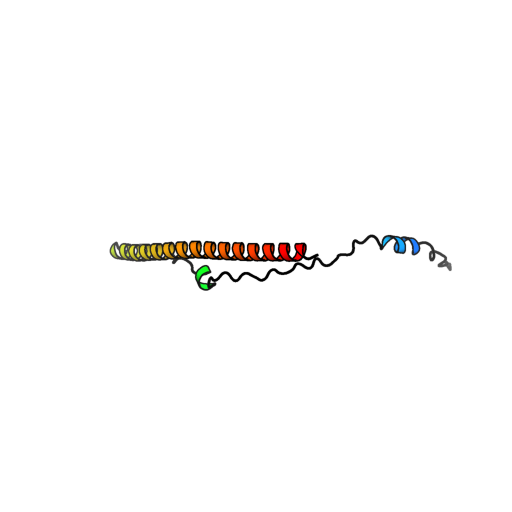7 C CA . LEU A 1 105 ? -21.786 -0.083 25.198 1.00 83.94 105 LEU A CA 1
ATOM 768 C C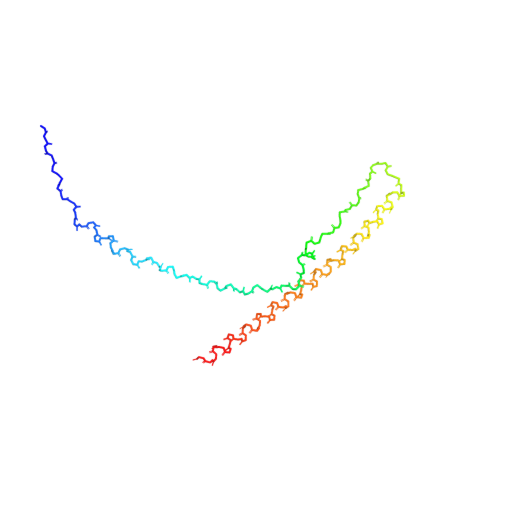 . LEU A 1 105 ? -22.440 0.942 26.134 1.00 83.94 105 LEU A C 1
ATOM 770 O O . LEU A 1 105 ? -22.939 0.576 27.195 1.00 83.94 105 LEU A O 1
ATOM 774 N N . ARG A 1 106 ? -22.544 2.205 25.703 1.00 84.62 106 ARG A N 1
ATOM 775 C CA . ARG A 1 106 ? -23.211 3.259 26.487 1.00 84.62 106 ARG A CA 1
ATOM 776 C C . ARG A 1 106 ? -24.690 2.964 26.743 1.00 84.62 106 ARG A C 1
ATOM 778 O O . ARG A 1 106 ? -25.187 3.246 27.830 1.00 84.62 106 ARG A O 1
ATOM 785 N N . ALA A 1 107 ? -25.396 2.389 25.769 1.00 82.56 107 ALA A N 1
ATOM 786 C CA . ALA A 1 107 ? -26.792 1.995 25.951 1.00 82.56 107 ALA A CA 1
ATOM 787 C C . ALA A 1 107 ? -26.939 0.888 27.014 1.00 82.56 107 ALA A C 1
ATOM 789 O O . ALA A 1 107 ? -27.847 0.952 27.842 1.00 82.56 107 ALA A O 1
ATOM 790 N N . LEU A 1 108 ? -26.026 -0.089 27.035 1.00 78.56 108 LEU A N 1
ATOM 791 C CA . LEU A 1 108 ? -26.005 -1.154 28.044 1.00 78.56 108 LEU A CA 1
ATOM 792 C C . LEU A 1 108 ? -25.677 -0.617 29.447 1.00 78.56 108 LEU A C 1
ATOM 794 O O . LEU A 1 108 ? -26.333 -1.001 30.414 1.00 78.56 108 LEU A O 1
ATOM 798 N N . GLU A 1 109 ? -24.718 0.304 29.569 1.00 78.31 109 GLU A N 1
ATOM 799 C CA . GLU A 1 109 ? -24.384 0.962 30.844 1.00 78.31 109 GLU A CA 1
ATOM 800 C C . GLU A 1 109 ? -25.579 1.733 31.425 1.00 78.31 109 GLU A C 1
ATOM 802 O O . GLU A 1 109 ? -25.854 1.660 32.624 1.00 78.31 109 GLU A O 1
ATOM 807 N N . GLN A 1 110 ? -26.331 2.438 30.574 1.00 74.81 110 GLN A N 1
ATOM 808 C CA . GLN A 1 110 ? -27.533 3.168 30.986 1.00 74.81 110 GLN A CA 1
ATOM 809 C C . GLN A 1 110 ? -28.655 2.229 31.448 1.00 74.81 110 GLN A C 1
ATOM 811 O O . GLN A 1 110 ? -29.309 2.510 32.451 1.00 74.81 110 GLN A O 1
ATOM 816 N N . GLN A 1 111 ? -28.849 1.094 30.770 1.00 73.06 111 GLN A N 1
ATOM 817 C CA . GLN A 1 111 ? -29.821 0.074 31.184 1.00 73.06 111 GLN A CA 1
ATOM 818 C C . GLN A 1 111 ? -29.422 -0.597 32.506 1.00 73.06 111 GLN A C 1
ATOM 820 O O . GLN A 1 111 ? -30.272 -0.800 33.372 1.00 73.06 111 GLN A O 1
ATOM 825 N N . GLY A 1 112 ? -28.133 -0.893 32.695 1.00 68.38 112 GLY A N 1
ATOM 826 C CA . GLY A 1 112 ? -27.612 -1.485 33.930 1.00 68.38 112 GLY A CA 1
ATOM 827 C C . GLY A 1 112 ? -27.696 -0.557 35.148 1.00 68.38 112 GLY A C 1
ATOM 828 O O . GLY A 1 112 ? -27.917 -1.033 36.260 1.00 68.38 112 GLY A O 1
ATOM 829 N N . ASN A 1 113 ? -27.569 0.758 34.949 1.00 60.06 113 ASN A N 1
ATOM 830 C CA . ASN A 1 113 ? -27.711 1.755 36.016 1.00 60.06 113 ASN A CA 1
ATOM 831 C C . ASN A 1 113 ? -29.171 2.111 36.340 1.00 60.06 113 ASN A C 1
ATOM 833 O O . ASN A 1 113 ? -29.432 2.574 37.441 1.00 60.06 113 ASN A O 1
ATOM 837 N N . ALA A 1 114 ? -30.119 1.890 35.422 1.00 55.94 114 ALA A N 1
ATOM 838 C CA . ALA A 1 114 ? -31.550 2.104 35.672 1.00 55.94 114 ALA A CA 1
ATOM 839 C C . ALA A 1 114 ? -32.222 0.948 36.446 1.00 55.94 114 ALA A C 1
ATOM 841 O O . ALA A 1 114 ? -33.351 1.095 36.908 1.00 55.94 114 ALA A O 1
ATOM 842 N N . GLY A 1 115 ? -31.552 -0.205 36.554 1.00 49.06 115 GLY A N 1
ATOM 843 C CA . GLY A 1 115 ? -32.034 -1.395 37.267 1.00 49.06 115 GLY A CA 1
ATOM 844 C C . GLY A 1 115 ? -31.449 -1.599 38.672 1.00 49.06 115 GLY A C 1
ATOM 845 O O . GLY A 1 115 ? -31.695 -2.649 39.266 1.00 49.06 115 GLY A O 1
ATOM 846 N N . ARG A 1 116 ? -30.661 -0.646 39.185 1.00 45.97 116 ARG A N 1
ATOM 847 C CA . ARG A 1 116 ? -30.157 -0.597 40.570 1.00 45.97 116 ARG A CA 1
ATOM 848 C C . ARG A 1 116 ? -30.796 0.564 41.314 1.00 45.97 116 ARG A C 1
ATOM 850 O O . ARG A 1 116 ? -30.986 0.403 42.537 1.00 45.97 116 ARG A O 1
#

Foldseek 3Di:
DDDDDPDDDPDDPVVVVVVPPPPPPPPPPPPPPPDPPPPQPDDVVLVPDDQDDQDDDDPPDDPVSVVVSVVVVVVSVVVRVVSVVVVVVSVVVSVVVVVVVVVVVVVVVVVVVVVD

Mean predicted aligned error: 16.59 Å

Sequence (116 aa):
MARRRLGALTERGLLVWALALPLLPACAPVVVQALPSLDCPVPAERLAARCAAPVPVADGSNYGQALQAWAVDRKALADCRDREALLISTVQACQAAIAQHNAQLRALEQQGNAGR

pLDDT: mean 74.65, std 16.1, range [38.22, 95.19]

Solvent-accessible surface area (backbone atoms only — not comparable to full-atom values): 7573 Å² total; per-residue (Å²): 142,79,92,78,82,94,69,90,91,85,83,73,74,67,65,64,61,66,72,65,63,82,74,64,76,78,81,68,80,80,78,75,76,76,70,79,78,79,78,54,97,62,62,64,68,69,73,69,59,73,68,74,78,78,65,84,78,62,90,88,61,49,74,70,58,51,51,50,42,50,54,52,39,53,50,45,51,53,57,33,52,57,49,50,54,50,51,53,56,50,53,52,50,36,53,52,53,52,53,52,50,56,50,52,52,52,53,51,54,54,54,61,61,74,75,111

Radius of gyration: 35.48 Å; Cα contacts (8 Å, |Δi|>4): 26; chains: 1; bounding box: 76×16×106 Å

Secondary structure (DSSP, 8-state):
----------SSSHHHHHSSGGGS----------------S--HHHHHPPPPPPPPPPTT--HHHHHHHHHHHHHHHHHHHHHHHHHHHHHHHHHHHHHHHHHHHHHHHHHHHHT-